Protein AF-A0A4W5JNE6-F1 (afdb_monomer_lite)

Secondary structure (DSSP, 8-state):
------GGGGSS---------TTHHHHHHHHH--SSHHHHHHH-TTSHHHHH--SSS--S----SSHHHHHHHHHHHHSS---TT-------------------------------PPP-

Structure (mmCIF, N/CA/C/O backbone):
data_AF-A0A4W5JNE6-F1
#
_entry.id   AF-A0A4W5JNE6-F1
#
loop_
_atom_site.group_PDB
_atom_site.id
_atom_site.type_symbol
_atom_site.label_atom_id
_atom_site.label_alt_id
_atom_site.label_comp_id
_atom_site.label_asym_id
_atom_site.label_entity_id
_atom_site.label_seq_id
_atom_site.pdbx_PDB_ins_code
_atom_site.Cartn_x
_atom_site.Cartn_y
_atom_site.Cartn_z
_atom_site.occupancy
_atom_site.B_iso_or_equiv
_atom_site.auth_seq_id
_atom_site.auth_comp_id
_atom_site.auth_asym_id
_atom_site.auth_atom_id
_atom_site.pdbx_PDB_model_num
ATOM 1 N N . MET A 1 1 ? 23.052 -3.174 -2.290 1.00 35.34 1 MET A N 1
ATOM 2 C CA . MET A 1 1 ? 21.935 -2.526 -1.570 1.00 35.34 1 MET A CA 1
ATOM 3 C C . MET A 1 1 ? 20.932 -3.608 -1.208 1.00 35.34 1 MET A C 1
ATOM 5 O O . MET A 1 1 ? 20.577 -4.381 -2.081 1.00 35.34 1 MET A O 1
ATOM 9 N N . GLN A 1 2 ? 20.577 -3.766 0.070 1.00 33.12 2 GLN A N 1
ATOM 10 C CA . GLN A 1 2 ? 19.659 -4.825 0.508 1.00 33.12 2 GLN A CA 1
ATOM 11 C C . GLN A 1 2 ? 18.214 -4.427 0.186 1.00 33.12 2 GLN A C 1
ATOM 13 O O . GLN A 1 2 ? 17.698 -3.472 0.764 1.00 33.12 2 GLN A O 1
ATOM 18 N N . HIS A 1 3 ? 17.553 -5.174 -0.699 1.00 44.56 3 HIS A N 1
ATOM 19 C CA . HIS A 1 3 ? 16.106 -5.090 -0.893 1.00 44.56 3 HIS A CA 1
ATOM 20 C C . HIS A 1 3 ? 15.418 -5.674 0.352 1.00 44.56 3 HIS A C 1
ATOM 22 O O . HIS A 1 3 ? 15.191 -6.877 0.455 1.00 44.56 3 HIS A O 1
ATOM 28 N N . HIS A 1 4 ? 15.157 -4.833 1.353 1.00 46.78 4 HIS A N 1
ATOM 29 C CA . HIS A 1 4 ? 14.559 -5.257 2.618 1.00 46.78 4 HIS A CA 1
ATOM 30 C C . HIS A 1 4 ? 13.052 -5.496 2.430 1.00 46.78 4 HIS A C 1
ATOM 32 O O . HIS A 1 4 ? 12.226 -4.591 2.563 1.00 46.78 4 HIS A O 1
ATOM 38 N N . LEU A 1 5 ? 12.678 -6.724 2.069 1.00 52.09 5 LEU A N 1
ATOM 39 C CA . LEU A 1 5 ? 11.321 -7.216 2.293 1.00 52.09 5 LEU A CA 1
ATOM 40 C C . LEU A 1 5 ? 11.181 -7.473 3.798 1.00 52.09 5 LEU A C 1
ATOM 42 O O . LEU A 1 5 ? 11.920 -8.278 4.359 1.00 52.09 5 LEU A O 1
ATOM 46 N N . ASN A 1 6 ? 10.274 -6.749 4.460 1.00 51.81 6 ASN A N 1
ATOM 47 C CA . ASN A 1 6 ? 10.061 -6.898 5.898 1.00 51.81 6 ASN A CA 1
ATOM 48 C C . ASN A 1 6 ? 9.679 -8.358 6.225 1.00 51.81 6 ASN A C 1
ATOM 50 O O . ASN A 1 6 ? 8.707 -8.861 5.655 1.00 51.81 6 ASN A O 1
ATOM 54 N N . PRO A 1 7 ? 10.364 -9.022 7.175 1.00 45.88 7 PRO A N 1
ATOM 55 C CA . PRO A 1 7 ? 10.170 -10.444 7.482 1.00 45.88 7 PRO A CA 1
ATOM 56 C C . PRO A 1 7 ? 8.763 -10.813 7.989 1.00 45.88 7 PRO A C 1
ATOM 58 O O . PRO A 1 7 ? 8.412 -11.988 8.020 1.00 45.88 7 PRO A O 1
ATOM 61 N N . CYS A 1 8 ? 7.924 -9.831 8.336 1.00 55.84 8 CYS A N 1
ATOM 62 C CA . CYS A 1 8 ? 6.527 -10.062 8.713 1.00 55.84 8 CYS A CA 1
ATOM 63 C C . CYS A 1 8 ? 5.642 -10.515 7.529 1.00 55.84 8 CYS A C 1
ATOM 65 O O . CYS A 1 8 ? 4.628 -11.173 7.741 1.00 55.84 8 CYS A O 1
ATOM 67 N N . LEU A 1 9 ? 6.037 -10.238 6.278 1.00 60.22 9 LEU A N 1
ATOM 68 C CA . LEU A 1 9 ? 5.234 -10.546 5.083 1.00 60.22 9 LEU A CA 1
ATOM 69 C C . LEU A 1 9 ? 5.161 -12.046 4.728 1.00 60.22 9 LEU A C 1
ATOM 71 O O . LEU A 1 9 ? 4.411 -12.414 3.826 1.00 60.22 9 LEU A O 1
ATOM 75 N N . CYS A 1 10 ? 5.919 -12.904 5.421 1.00 59.06 10 CYS A N 1
ATOM 76 C CA . CYS A 1 10 ? 6.089 -14.319 5.069 1.00 59.06 10 CYS A CA 1
ATOM 77 C C . CYS A 1 10 ? 5.832 -15.288 6.240 1.00 59.06 10 CYS A C 1
ATOM 79 O O . CYS A 1 10 ? 6.408 -16.373 6.271 1.00 59.06 10 CYS A O 1
ATOM 81 N N . SER A 1 11 ? 4.983 -14.934 7.215 1.00 71.38 11 SER A N 1
ATOM 82 C CA . SER A 1 11 ? 4.574 -15.869 8.285 1.00 71.38 11 SER A CA 1
ATOM 83 C C . SER A 1 11 ? 3.567 -16.937 7.822 1.00 71.38 11 SER A C 1
ATOM 85 O O . SER A 1 11 ? 3.289 -17.885 8.554 1.00 71.38 11 SER A O 1
ATOM 87 N N . GLY A 1 12 ? 3.045 -16.811 6.599 1.00 80.44 12 GLY A N 1
ATOM 88 C CA . GLY A 1 12 ? 2.126 -17.751 5.963 1.00 80.44 12 GLY A CA 1
ATOM 89 C C . GLY A 1 12 ? 1.965 -17.459 4.466 1.00 80.44 12 GLY A C 1
ATOM 90 O O . GLY A 1 12 ? 2.666 -16.594 3.936 1.00 80.44 12 GLY A O 1
ATOM 91 N N . PRO A 1 13 ? 1.059 -18.170 3.768 1.00 83.69 13 PRO A N 1
ATOM 92 C CA . PRO A 1 13 ? 0.761 -17.906 2.364 1.00 83.69 13 PRO A CA 1
ATOM 93 C C . PRO A 1 13 ? 0.323 -16.453 2.157 1.00 83.69 13 PRO A C 1
ATOM 95 O O . PRO A 1 13 ? -0.563 -15.963 2.858 1.00 83.69 13 PRO A O 1
ATOM 98 N N . CYS A 1 14 ? 0.919 -15.778 1.180 1.00 85.25 14 CYS A N 1
ATOM 99 C CA . CYS A 1 14 ? 0.580 -14.408 0.819 1.00 85.25 14 CYS A CA 1
ATOM 100 C C . CYS A 1 14 ? 0.293 -14.295 -0.682 1.00 85.25 14 CYS A C 1
ATOM 102 O O . CYS A 1 14 ? 0.711 -15.130 -1.485 1.00 85.25 14 CYS A O 1
ATOM 104 N N . MET A 1 15 ? -0.468 -13.266 -1.052 1.00 87.19 15 MET A N 1
ATOM 105 C CA . MET A 1 15 ? -0.803 -12.964 -2.440 1.00 87.19 15 MET A CA 1
ATOM 106 C C . MET A 1 15 ? 0.055 -11.798 -2.922 1.00 87.19 15 MET A C 1
ATOM 108 O O . MET A 1 15 ? 0.114 -10.760 -2.264 1.00 87.19 15 MET A O 1
ATOM 112 N N . LEU A 1 16 ? 0.689 -11.965 -4.080 1.00 89.62 16 LEU A N 1
ATOM 113 C CA . LEU A 1 16 ? 1.418 -10.902 -4.759 1.00 89.62 16 LEU A CA 1
ATOM 114 C C . LEU A 1 16 ? 0.611 -10.447 -5.973 1.00 89.62 16 LEU A C 1
ATOM 116 O O . LEU A 1 16 ? 0.114 -11.271 -6.737 1.00 89.62 16 LEU A O 1
ATOM 120 N N . LEU A 1 17 ? 0.471 -9.132 -6.128 1.00 90.62 17 LEU A N 1
ATOM 121 C CA . LEU A 1 17 ? -0.328 -8.506 -7.177 1.00 90.62 17 LEU A CA 1
ATOM 122 C C . LEU A 1 17 ? 0.508 -7.430 -7.872 1.00 90.62 17 LEU A C 1
ATOM 124 O O . LEU A 1 17 ? 1.190 -6.651 -7.204 1.00 90.62 17 LEU A O 1
ATOM 128 N N . VAL A 1 18 ? 0.404 -7.359 -9.198 1.00 92.19 18 VAL A N 1
ATOM 129 C CA . VAL A 1 18 ? 0.876 -6.223 -10.000 1.00 92.19 18 VAL A CA 1
ATOM 130 C C . VAL A 1 18 ? -0.356 -5.426 -10.417 1.00 92.19 18 VAL A C 1
ATOM 132 O O . VAL A 1 18 ? -1.253 -5.969 -11.057 1.00 92.19 18 VAL A O 1
ATOM 135 N N . LEU A 1 19 ? -0.429 -4.160 -10.002 1.00 91.69 19 LEU A N 1
ATOM 136 C CA . LEU A 1 19 ? -1.574 -3.281 -10.250 1.00 91.69 19 LEU A CA 1
ATOM 137 C C . LEU A 1 19 ? -1.196 -2.206 -11.270 1.00 91.69 19 LEU A C 1
ATOM 139 O O . LEU A 1 19 ? -0.135 -1.594 -11.149 1.00 91.69 19 LEU A O 1
ATOM 143 N N . THR A 1 20 ? -2.078 -1.945 -12.233 1.00 90.94 20 THR A N 1
ATOM 144 C CA . THR A 1 20 ? -1.900 -0.911 -13.259 1.00 90.94 20 THR A CA 1
ATOM 145 C C . THR A 1 20 ? -2.987 0.157 -13.143 1.00 90.94 20 THR A C 1
ATOM 147 O O . THR A 1 20 ? -4.169 -0.142 -12.970 1.00 90.94 20 THR A O 1
ATOM 150 N N . LYS A 1 21 ? -2.566 1.423 -13.178 1.00 91.00 21 LYS A N 1
ATOM 151 C CA . LYS A 1 21 ? -3.403 2.630 -13.185 1.00 91.00 21 LYS A CA 1
ATOM 152 C C . LYS A 1 21 ? -2.502 3.830 -13.498 1.00 91.00 21 LYS A C 1
ATOM 154 O O . LYS A 1 21 ? -1.303 3.791 -13.220 1.00 91.00 21 LYS A O 1
ATOM 159 N N . GLU A 1 22 ? -3.069 4.917 -14.001 1.00 92.94 22 GLU A N 1
ATOM 160 C CA . GLU A 1 22 ? -2.408 6.222 -13.925 1.00 92.94 22 GLU A CA 1
ATOM 161 C C . GLU A 1 22 ? -2.128 6.579 -12.451 1.00 92.94 22 GLU A C 1
ATOM 163 O O . GLU A 1 22 ? -2.997 6.395 -11.595 1.00 92.94 22 GLU A O 1
ATOM 168 N N . HIS A 1 23 ? -0.904 7.023 -12.14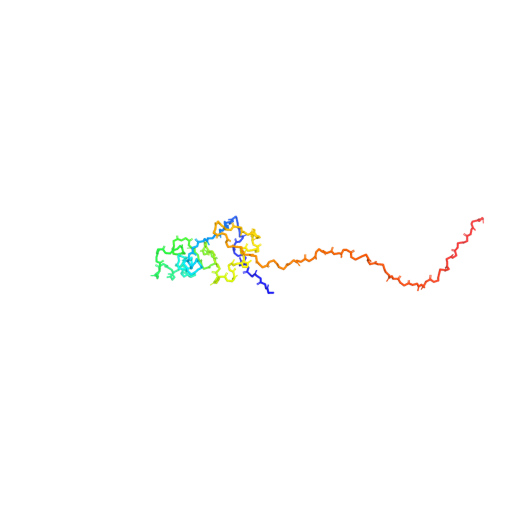3 1.00 93.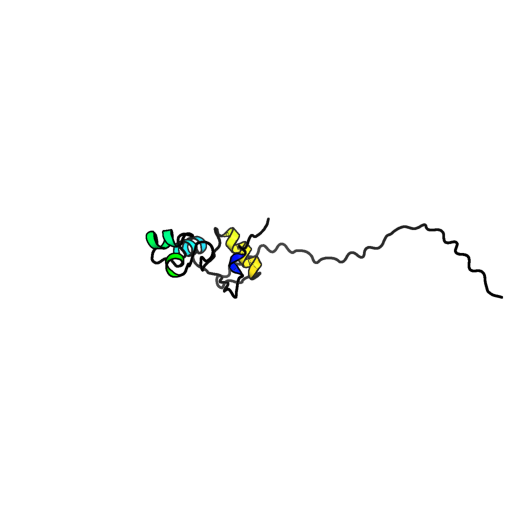00 23 HIS A N 1
ATOM 169 C CA . HIS A 1 23 ? -0.448 7.284 -10.766 1.00 93.00 23 HIS A CA 1
ATOM 170 C C . HIS A 1 23 ? -0.665 6.093 -9.807 1.00 93.00 23 HIS A C 1
ATOM 172 O O . HIS A 1 23 ? -1.055 6.259 -8.650 1.00 93.00 23 HIS A O 1
ATOM 178 N N . ALA A 1 24 ? -0.452 4.859 -10.293 1.00 94.12 24 ALA A N 1
ATOM 179 C CA . ALA A 1 24 ? -0.779 3.632 -9.558 1.00 94.12 24 ALA A CA 1
ATOM 180 C C . ALA A 1 24 ? -0.175 3.563 -8.151 1.00 94.12 24 ALA A C 1
ATOM 182 O O . ALA A 1 24 ? -0.837 3.091 -7.227 1.00 94.12 24 ALA A O 1
ATOM 183 N N . VAL A 1 25 ? 1.070 4.013 -7.970 1.00 93.25 25 VAL A N 1
ATOM 184 C CA . VAL A 1 25 ? 1.746 3.941 -6.669 1.00 93.25 25 VAL A CA 1
ATOM 185 C C . VAL A 1 25 ? 1.106 4.910 -5.680 1.00 93.25 25 VAL A C 1
ATOM 187 O O . VAL A 1 25 ? 0.796 4.519 -4.553 1.00 93.25 25 VAL A O 1
ATOM 190 N N . GLU A 1 26 ? 0.877 6.154 -6.090 1.00 94.75 26 GLU A N 1
ATOM 191 C CA . GLU A 1 26 ? 0.241 7.178 -5.263 1.00 94.75 26 GLU A CA 1
ATOM 192 C C . GLU A 1 26 ? -1.190 6.774 -4.898 1.00 94.75 26 GLU A C 1
ATOM 194 O O . GLU A 1 26 ? -1.567 6.786 -3.724 1.00 94.75 26 GLU A O 1
ATOM 199 N N . GLU A 1 27 ? -1.960 6.336 -5.892 1.00 95.75 27 GLU A N 1
ATOM 200 C CA . GLU A 1 27 ? -3.348 5.905 -5.742 1.00 95.75 27 GLU A CA 1
ATOM 201 C C . GLU A 1 27 ? -3.468 4.677 -4.833 1.00 95.75 27 GLU A C 1
ATOM 203 O O . GLU A 1 27 ? -4.315 4.641 -3.937 1.00 95.75 27 GLU A O 1
ATOM 208 N N . TRP A 1 28 ? -2.585 3.686 -4.994 1.00 95.31 28 TRP A N 1
ATOM 209 C CA . TRP A 1 28 ? -2.560 2.512 -4.123 1.00 95.31 28 TRP A CA 1
ATOM 210 C C . TRP A 1 28 ? -2.232 2.886 -2.677 1.00 95.31 28 TRP A C 1
ATOM 212 O O . TRP A 1 28 ? -2.875 2.410 -1.740 1.00 95.31 28 TRP A O 1
ATOM 222 N N . ARG A 1 29 ? -1.264 3.784 -2.467 1.00 94.12 29 ARG A N 1
ATOM 223 C CA . ARG A 1 29 ? -0.905 4.269 -1.127 1.00 94.12 29 ARG A CA 1
ATOM 224 C C . ARG A 1 29 ? -2.036 5.057 -0.476 1.00 94.12 29 ARG A C 1
ATOM 226 O O . ARG A 1 29 ? -2.287 4.866 0.713 1.00 94.12 29 ARG A O 1
ATOM 233 N N . SER A 1 30 ? -2.731 5.885 -1.251 1.00 94.38 30 SER A N 1
ATOM 234 C CA . SER A 1 30 ? -3.926 6.602 -0.806 1.00 94.38 30 SER A CA 1
ATOM 235 C C . SER A 1 30 ? -5.024 5.625 -0.367 1.00 94.38 30 SER A C 1
ATOM 237 O O . SER A 1 30 ? -5.567 5.744 0.731 1.00 94.38 30 SER A O 1
ATOM 239 N N . MET A 1 31 ? -5.273 4.580 -1.163 1.00 94.94 31 MET A N 1
ATOM 240 C CA . MET A 1 31 ? -6.273 3.549 -0.867 1.00 94.94 31 MET A CA 1
ATOM 241 C C . MET A 1 31 ? -5.928 2.705 0.371 1.00 94.94 31 MET A C 1
ATOM 243 O O . MET A 1 31 ? -6.812 2.364 1.164 1.00 94.94 31 MET A O 1
ATOM 247 N N . MET A 1 32 ? -4.647 2.376 0.566 1.00 94.44 32 MET A N 1
ATOM 248 C CA . MET A 1 32 ? -4.182 1.673 1.766 1.00 94.44 32 MET A CA 1
ATOM 249 C C . MET A 1 32 ? -4.392 2.504 3.035 1.00 94.44 32 MET A C 1
ATOM 251 O O . MET A 1 32 ? -4.768 1.942 4.062 1.00 94.44 32 MET A O 1
ATOM 255 N N . GLY A 1 33 ? -4.177 3.818 2.959 1.00 93.69 33 GLY A N 1
ATOM 256 C CA . GLY A 1 33 ? -4.235 4.723 4.102 1.00 93.69 33 GLY A CA 1
ATOM 257 C C . GLY A 1 33 ? -2.979 4.687 4.990 1.00 93.69 33 GLY A C 1
ATOM 258 O O . GLY A 1 33 ? -1.980 4.024 4.670 1.00 93.69 33 GLY A O 1
ATOM 259 N N . PRO A 1 34 ? -2.996 5.422 6.118 1.00 92.06 34 PRO A N 1
ATOM 260 C CA . PRO A 1 34 ? -1.869 5.511 7.048 1.00 92.06 34 PRO A CA 1
ATOM 261 C C . PRO A 1 34 ? -1.384 4.145 7.545 1.00 92.06 34 PRO A C 1
ATOM 263 O O . PRO A 1 34 ? -2.171 3.219 7.697 1.00 92.06 34 PRO A O 1
ATOM 266 N N . THR A 1 35 ? -0.080 4.016 7.808 1.00 89.75 35 THR A N 1
ATOM 267 C CA . THR A 1 35 ? 0.532 2.761 8.300 1.00 89.75 35 THR A CA 1
ATOM 268 C C . THR A 1 35 ? 0.111 2.408 9.723 1.00 89.75 35 THR A C 1
ATOM 270 O O . THR A 1 35 ? 0.170 1.244 10.099 1.00 89.75 35 THR A O 1
ATOM 273 N N . ASP A 1 36 ? -0.295 3.392 10.519 1.00 90.12 36 ASP A N 1
ATOM 274 C CA . ASP A 1 36 ? -0.893 3.145 11.826 1.00 90.12 36 ASP A CA 1
ATOM 275 C C . ASP A 1 36 ? -2.405 2.914 11.650 1.00 90.12 36 ASP A C 1
ATOM 277 O O . ASP A 1 36 ? -3.098 3.839 11.209 1.00 90.12 36 ASP A O 1
ATOM 281 N N . PRO A 1 37 ? -2.936 1.722 11.988 1.00 88.31 37 PRO A N 1
ATOM 282 C CA . PRO A 1 37 ? -4.363 1.428 11.870 1.00 88.31 37 PRO A CA 1
ATOM 283 C C . PRO A 1 37 ? -5.247 2.337 12.730 1.00 88.31 37 PRO A C 1
ATOM 285 O O . PRO A 1 37 ? -6.345 2.687 12.305 1.00 88.31 37 PRO A O 1
ATOM 288 N N . GLY A 1 38 ? -4.779 2.760 13.908 1.00 90.75 38 GLY A N 1
ATOM 289 C CA . GLY A 1 38 ? -5.513 3.686 14.771 1.00 90.75 38 GLY A CA 1
ATOM 290 C C . GLY A 1 38 ? -5.634 5.064 14.124 1.00 90.75 38 GLY A C 1
ATOM 291 O O . GLY A 1 38 ? -6.719 5.646 14.078 1.00 90.75 38 GLY A O 1
ATOM 292 N N . LEU A 1 39 ? -4.545 5.551 13.521 1.00 92.62 39 LEU A N 1
ATOM 293 C CA . LEU A 1 39 ? -4.581 6.781 12.731 1.00 92.62 39 LEU A CA 1
ATOM 294 C C . LEU A 1 39 ? -5.454 6.621 11.480 1.00 92.62 39 LEU A C 1
ATOM 296 O O . LEU A 1 39 ? -6.198 7.540 11.132 1.00 92.62 39 LEU A O 1
ATOM 300 N N . ALA A 1 40 ? -5.392 5.467 10.812 1.00 92.75 40 ALA A N 1
ATOM 301 C CA . ALA A 1 40 ? -6.204 5.164 9.639 1.00 92.75 40 ALA A CA 1
ATOM 302 C C . ALA A 1 40 ? -7.704 5.168 9.963 1.00 92.75 40 ALA A C 1
ATOM 304 O O . ALA A 1 40 ? -8.470 5.756 9.208 1.00 92.75 40 ALA A O 1
ATOM 305 N N . GLN A 1 41 ? -8.126 4.607 11.099 1.00 91.12 41 GLN A N 1
ATOM 306 C CA . GLN A 1 41 ? -9.529 4.633 11.531 1.00 91.12 41 GLN A CA 1
ATOM 307 C C . GLN A 1 41 ? -10.054 6.058 11.732 1.00 91.12 41 GLN A C 1
ATOM 309 O O . GLN A 1 41 ? -11.192 6.352 11.371 1.00 91.12 41 GLN A O 1
ATOM 314 N N . VAL A 1 42 ? -9.222 6.954 12.270 1.00 94.88 42 VAL A N 1
ATOM 315 C CA . VAL A 1 42 ? -9.609 8.348 12.532 1.00 94.88 42 VAL A CA 1
ATOM 316 C C . VAL A 1 42 ? -9.575 9.205 11.263 1.00 94.88 42 VAL A C 1
ATOM 318 O O . VAL A 1 42 ? -10.476 10.007 11.037 1.00 94.88 42 VAL A O 1
ATOM 321 N N . THR A 1 43 ? -8.538 9.062 10.436 1.00 94.50 43 THR A N 1
ATOM 322 C CA . THR A 1 43 ? -8.274 9.981 9.309 1.00 94.50 43 THR A CA 1
ATOM 323 C C . THR A 1 43 ? -8.796 9.478 7.967 1.00 94.50 43 THR A C 1
ATOM 325 O O . THR A 1 43 ? -9.104 10.280 7.089 1.00 94.50 43 THR A O 1
ATOM 328 N N . ALA A 1 44 ? -8.914 8.162 7.797 1.00 93.94 44 ALA A N 1
ATOM 329 C CA . ALA A 1 44 ? -9.332 7.517 6.560 1.00 93.94 44 ALA A CA 1
ATOM 330 C C . ALA A 1 44 ? -10.123 6.226 6.864 1.00 93.94 44 ALA A C 1
ATOM 332 O O . ALA A 1 44 ? -9.664 5.131 6.524 1.00 93.94 44 ALA A O 1
ATOM 333 N N . PRO A 1 45 ? -11.317 6.313 7.485 1.00 92.44 45 PRO A N 1
ATOM 334 C CA . PRO A 1 45 ? -12.064 5.148 7.974 1.00 92.44 45 PRO A CA 1
ATOM 335 C C . PRO A 1 45 ? -12.413 4.128 6.879 1.00 92.44 45 PRO A C 1
ATOM 337 O O . PRO A 1 45 ? -12.528 2.935 7.158 1.00 92.44 45 PRO A O 1
ATOM 340 N N . GLY A 1 46 ? -12.540 4.578 5.625 1.00 93.81 46 GLY A N 1
ATOM 341 C CA . GLY A 1 46 ? -12.773 3.723 4.457 1.00 93.81 46 GLY A CA 1
ATOM 342 C C . GLY A 1 46 ? -11.517 3.077 3.856 1.00 93.81 46 GLY A C 1
ATOM 343 O O . GLY A 1 46 ? -11.650 2.258 2.947 1.00 93.81 46 GLY A O 1
ATOM 344 N N . SER A 1 47 ? -10.319 3.434 4.333 1.00 95.44 47 SER A N 1
ATOM 345 C CA . SER A 1 47 ? -9.055 2.876 3.842 1.00 95.44 47 SER A CA 1
ATOM 346 C C . SER A 1 47 ? -8.925 1.392 4.166 1.00 95.44 47 SER A C 1
ATOM 348 O O . SER A 1 47 ? -9.535 0.871 5.105 1.00 95.44 47 SER A O 1
ATOM 350 N N . LEU A 1 48 ? -8.098 0.693 3.394 1.00 93.50 48 LEU A N 1
ATOM 351 C CA . LEU A 1 48 ? -7.927 -0.740 3.589 1.00 93.50 48 LEU A CA 1
ATOM 352 C C . LEU A 1 48 ? -7.274 -1.065 4.941 1.00 93.50 48 LEU A C 1
ATOM 354 O O . LEU A 1 48 ? -7.699 -2.012 5.598 1.00 93.50 48 LEU A O 1
ATOM 358 N N . ARG A 1 49 ? -6.303 -0.267 5.406 1.00 93.94 49 ARG A N 1
ATOM 359 C CA . ARG A 1 49 ? -5.677 -0.486 6.721 1.00 93.94 49 ARG A CA 1
ATOM 360 C C . ARG A 1 49 ? -6.636 -0.223 7.872 1.00 93.94 49 ARG A C 1
ATOM 362 O O . ARG A 1 49 ? -6.646 -0.997 8.816 1.00 93.94 49 ARG A O 1
ATOM 369 N N . SER A 1 50 ? -7.510 0.778 7.763 1.00 92.50 50 SER A N 1
ATOM 370 C CA . SER A 1 50 ? -8.581 0.983 8.750 1.00 92.50 50 SER A CA 1
ATOM 371 C C . SER A 1 50 ? -9.474 -0.258 8.898 1.00 92.50 50 SER A C 1
ATOM 373 O O . SER A 1 50 ? -9.879 -0.617 10.000 1.00 92.50 50 SER A O 1
ATOM 375 N N . ARG A 1 51 ? -9.765 -0.936 7.780 1.00 92.25 51 ARG A N 1
ATOM 376 C CA . ARG A 1 51 ? -10.715 -2.056 7.735 1.00 92.25 51 ARG A CA 1
ATOM 377 C C . ARG A 1 51 ? -10.104 -3.420 8.048 1.00 92.25 51 ARG A C 1
ATOM 379 O O . ARG A 1 51 ? -10.824 -4.283 8.542 1.00 92.25 51 ARG A O 1
ATOM 386 N N . PHE A 1 52 ? -8.836 -3.636 7.701 1.00 90.50 52 PHE A N 1
ATOM 387 C CA . PHE A 1 52 ? -8.235 -4.975 7.676 1.00 90.50 52 PHE A CA 1
ATOM 388 C C . PHE A 1 52 ? -6.931 -5.109 8.470 1.00 90.50 52 PHE A C 1
ATOM 390 O O . PHE A 1 52 ? -6.511 -6.239 8.712 1.00 90.50 52 PHE A O 1
ATOM 397 N N . ALA A 1 53 ? -6.274 -4.014 8.867 1.00 88.88 53 ALA A N 1
ATOM 398 C CA . ALA A 1 53 ? -5.054 -4.117 9.662 1.00 88.88 53 ALA A CA 1
ATOM 399 C C . ALA A 1 53 ? -5.380 -4.440 11.127 1.00 88.88 53 ALA A C 1
ATOM 401 O O . ALA A 1 53 ? -6.304 -3.872 11.708 1.00 88.88 53 ALA A O 1
ATOM 402 N N . LEU A 1 54 ? -4.595 -5.339 11.723 1.00 85.25 54 LEU A N 1
ATOM 403 C CA . LEU A 1 54 ? -4.716 -5.695 13.140 1.00 85.25 54 LEU A CA 1
ATOM 404 C C . LEU A 1 54 ? -3.848 -4.785 14.014 1.00 85.25 54 LEU A C 1
ATOM 406 O O . LEU A 1 54 ? -4.290 -4.312 15.056 1.00 85.25 54 LEU A O 1
ATOM 410 N N . ASP A 1 55 ? -2.618 -4.530 13.569 1.00 84.88 55 ASP A N 1
ATOM 411 C CA . ASP A 1 55 ? -1.657 -3.644 14.219 1.00 84.88 55 ASP A CA 1
ATOM 412 C C . ASP A 1 55 ? -0.620 -3.122 13.197 1.00 84.88 55 ASP A C 1
ATOM 414 O O . ASP A 1 55 ? -0.702 -3.403 11.999 1.00 84.88 55 ASP A O 1
ATOM 418 N N . ILE A 1 56 ? 0.354 -2.335 13.666 1.00 82.56 56 ILE A N 1
ATOM 419 C CA . ILE A 1 56 ? 1.388 -1.701 12.827 1.00 82.56 56 ILE A CA 1
ATOM 420 C C . ILE A 1 56 ? 2.309 -2.732 12.143 1.00 82.56 56 ILE A C 1
ATOM 422 O O . ILE A 1 56 ? 2.839 -2.475 11.059 1.00 82.56 56 ILE A O 1
ATOM 426 N N . LEU A 1 57 ? 2.519 -3.900 12.745 1.00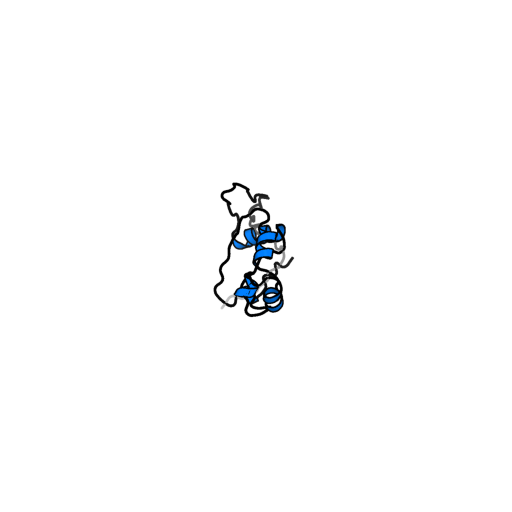 80.00 57 LEU A N 1
ATOM 427 C CA . LEU A 1 57 ? 3.320 -4.978 12.163 1.00 80.00 57 LEU A CA 1
ATOM 428 C C . LEU A 1 57 ? 2.460 -5.855 11.239 1.00 80.00 57 LEU A C 1
ATOM 430 O O . LEU A 1 57 ? 2.900 -6.216 10.151 1.00 80.00 57 LEU A O 1
ATOM 434 N N . HIS A 1 58 ? 1.203 -6.098 11.607 1.00 81.81 58 HIS A N 1
ATOM 435 C CA . HIS A 1 58 ? 0.218 -6.896 10.877 1.00 81.81 58 HIS A CA 1
ATOM 436 C C . HIS A 1 58 ? -0.748 -6.005 10.090 1.00 81.81 58 HIS A C 1
ATOM 438 O O . HIS A 1 58 ? -1.965 -5.993 10.298 1.00 81.81 58 HIS A O 1
ATOM 444 N N . ASN A 1 59 ? -0.179 -5.256 9.149 1.00 79.19 59 ASN A N 1
ATOM 445 C CA . ASN A 1 59 ? -0.863 -4.189 8.419 1.00 79.19 59 ASN A CA 1
ATOM 446 C C . ASN A 1 59 ? -1.754 -4.659 7.249 1.00 79.19 59 ASN A C 1
ATOM 448 O O . ASN A 1 59 ? -2.255 -3.829 6.489 1.00 79.19 59 ASN A O 1
ATOM 452 N N . ALA A 1 60 ? -1.909 -5.979 7.081 1.00 82.88 60 ALA A N 1
ATOM 453 C CA . ALA A 1 60 ? -2.602 -6.696 5.997 1.00 82.88 60 ALA A CA 1
ATOM 454 C C . ALA A 1 60 ? -2.082 -6.454 4.563 1.00 82.88 60 ALA A C 1
ATOM 456 O O . ALA A 1 60 ? -2.211 -7.330 3.713 1.00 82.88 60 ALA A O 1
ATOM 457 N N . LEU A 1 61 ? -1.495 -5.289 4.280 1.00 88.06 61 LEU A N 1
ATOM 458 C CA . LEU A 1 61 ? -1.131 -4.835 2.943 1.00 88.06 61 LEU A CA 1
ATOM 459 C C . LEU A 1 61 ? 0.252 -4.191 2.922 1.00 88.06 61 LEU A C 1
ATOM 461 O O . LEU A 1 61 ? 0.631 -3.425 3.817 1.00 88.06 61 LEU A O 1
ATOM 465 N N . HIS A 1 62 ? 0.961 -4.442 1.826 1.00 88.81 62 HIS A N 1
ATOM 466 C CA . HIS A 1 62 ? 2.231 -3.812 1.493 1.00 88.81 62 HIS A CA 1
ATOM 467 C C . HIS A 1 62 ? 2.186 -3.249 0.076 1.00 88.81 62 HIS A C 1
ATOM 469 O O . HIS A 1 62 ? 1.457 -3.733 -0.787 1.00 88.81 62 HIS A O 1
ATOM 475 N N . GLY A 1 63 ? 2.984 -2.219 -0.171 1.00 90.06 63 GLY A N 1
ATOM 476 C CA . GLY A 1 63 ? 3.109 -1.609 -1.485 1.00 90.06 63 GLY A CA 1
ATOM 477 C C . GLY A 1 63 ? 4.414 -0.842 -1.602 1.00 90.06 63 GLY A C 1
ATOM 478 O O . GLY A 1 63 ? 5.040 -0.486 -0.598 1.00 90.06 63 GLY A O 1
ATOM 479 N N . SER A 1 64 ? 4.840 -0.594 -2.835 1.00 91.94 64 SER A N 1
ATOM 480 C CA . SER A 1 64 ? 6.029 0.212 -3.097 1.00 91.94 64 SER A CA 1
ATOM 481 C C . SER A 1 64 ? 5.834 1.667 -2.666 1.00 91.94 64 SER A C 1
ATOM 483 O O . SER A 1 64 ? 4.719 2.184 -2.588 1.00 91.94 64 SER A O 1
ATOM 485 N N . SER A 1 65 ? 6.941 2.319 -2.313 1.00 88.69 65 SER A N 1
ATOM 486 C CA . SER A 1 65 ? 6.961 3.715 -1.868 1.00 88.69 65 SER A CA 1
ATOM 487 C C . SER A 1 65 ? 6.992 4.710 -3.027 1.00 88.69 65 SER A C 1
ATOM 489 O O . SER A 1 65 ? 6.540 5.834 -2.853 1.00 88.69 65 SER A O 1
ATOM 491 N N . ASN A 1 66 ? 7.544 4.302 -4.170 1.00 92.19 66 ASN A N 1
ATOM 492 C CA . ASN A 1 66 ? 7.703 5.086 -5.392 1.00 92.19 66 ASN A CA 1
ATOM 493 C C . ASN A 1 66 ? 7.705 4.140 -6.614 1.00 92.19 66 ASN A C 1
ATOM 495 O O . ASN A 1 66 ? 7.698 2.914 -6.453 1.00 92.19 66 ASN A O 1
ATOM 499 N N . GLN A 1 67 ? 7.683 4.718 -7.816 1.00 91.19 67 GLN A N 1
ATOM 500 C CA . GLN A 1 67 ? 7.623 3.984 -9.084 1.00 91.19 67 GLN A CA 1
ATOM 501 C C . GLN A 1 67 ? 8.890 3.165 -9.366 1.00 91.19 67 GLN A C 1
ATOM 503 O O . GLN A 1 67 ? 8.777 2.013 -9.772 1.00 91.19 67 GLN A O 1
ATOM 508 N N . GLU A 1 68 ? 10.072 3.709 -9.072 1.00 91.31 68 GLU A N 1
ATOM 509 C CA . GLU A 1 68 ? 11.362 3.024 -9.246 1.00 91.31 68 GLU A CA 1
ATOM 510 C C . GLU A 1 68 ? 11.418 1.721 -8.430 1.00 91.31 68 GLU A C 1
ATOM 512 O O . GLU A 1 68 ? 11.561 0.634 -8.986 1.00 91.31 68 GLU A O 1
ATOM 517 N N . HIS A 1 69 ? 11.134 1.784 -7.124 1.00 90.69 69 HIS A N 1
ATOM 518 C CA . HIS A 1 69 ? 11.041 0.593 -6.276 1.00 90.69 69 HIS A CA 1
ATOM 519 C C . HIS A 1 69 ? 9.913 -0.358 -6.698 1.00 90.69 69 HIS A C 1
ATOM 521 O O . HIS A 1 69 ? 9.949 -1.538 -6.349 1.00 90.69 69 HIS A O 1
ATOM 527 N N . ALA A 1 70 ? 8.856 0.132 -7.354 1.00 91.31 70 ALA A N 1
ATOM 528 C CA . ALA A 1 70 ? 7.818 -0.738 -7.899 1.00 91.31 70 ALA A CA 1
ATOM 529 C C . ALA A 1 70 ? 8.364 -1.553 -9.071 1.00 91.31 70 ALA A C 1
ATOM 531 O O . ALA A 1 70 ? 8.243 -2.774 -9.038 1.00 91.31 70 ALA A O 1
ATOM 532 N N . GLN A 1 71 ? 9.020 -0.907 -10.034 1.00 90.31 71 GLN A N 1
ATOM 533 C CA . GLN A 1 71 ? 9.622 -1.564 -11.194 1.00 90.31 71 GLN A CA 1
A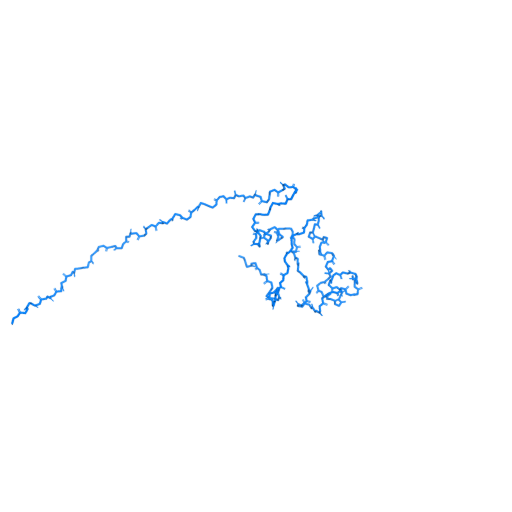TOM 534 C C . GLN A 1 71 ? 10.685 -2.586 -10.777 1.00 90.31 71 GLN A C 1
ATOM 536 O O . GLN A 1 71 ? 10.600 -3.744 -11.180 1.00 90.31 71 GLN A O 1
ATOM 541 N N . GLU A 1 72 ? 11.609 -2.206 -9.888 1.00 90.06 72 GLU A N 1
ATOM 542 C CA . GLU A 1 72 ? 12.637 -3.117 -9.366 1.00 90.06 72 GLU A CA 1
ATOM 543 C C . GLU A 1 72 ? 12.032 -4.362 -8.707 1.00 90.06 72 GLU A C 1
ATOM 545 O O . GLU A 1 72 ? 12.464 -5.485 -8.959 1.00 90.06 72 GLU A O 1
ATOM 550 N N . LYS A 1 73 ? 11.008 -4.183 -7.861 1.00 89.50 73 LYS A N 1
ATOM 551 C CA . LYS A 1 73 ? 10.366 -5.303 -7.157 1.00 89.50 73 LYS A CA 1
ATOM 552 C C . LYS A 1 73 ? 9.537 -6.175 -8.084 1.00 89.50 73 LYS A C 1
ATOM 554 O O . LYS A 1 73 ? 9.520 -7.385 -7.890 1.00 89.50 73 LYS A O 1
ATOM 559 N N . ILE A 1 74 ? 8.840 -5.583 -9.052 1.00 90.88 74 ILE A N 1
ATOM 560 C CA . ILE A 1 74 ? 8.078 -6.333 -10.054 1.00 90.88 74 ILE A CA 1
ATOM 561 C C . ILE A 1 74 ? 9.036 -7.216 -10.849 1.00 90.88 74 ILE A C 1
ATOM 563 O O . ILE A 1 74 ? 8.802 -8.418 -10.931 1.00 90.88 74 ILE A O 1
ATOM 567 N N . HIS A 1 75 ? 10.147 -6.652 -11.327 1.00 89.44 75 HIS A N 1
ATOM 568 C CA . HIS A 1 75 ? 11.169 -7.412 -12.037 1.00 89.44 75 HIS A CA 1
ATOM 569 C C . HIS A 1 75 ? 11.791 -8.504 -11.150 1.00 89.44 75 HIS A C 1
ATOM 571 O O . HIS A 1 75 ? 11.901 -9.653 -11.565 1.00 89.44 75 HIS A O 1
ATOM 577 N N . PHE A 1 76 ? 12.105 -8.196 -9.888 1.00 86.88 76 PHE A N 1
ATOM 578 C CA . PHE A 1 76 ? 12.646 -9.177 -8.941 1.00 86.88 76 PHE A CA 1
ATOM 579 C C . PHE A 1 76 ? 11.687 -10.348 -8.652 1.00 86.88 76 PHE A C 1
ATOM 581 O O . PHE A 1 76 ? 12.135 -11.478 -8.469 1.00 86.88 76 PHE A O 1
ATOM 588 N N . LEU A 1 77 ? 10.377 -10.092 -8.573 1.00 88.00 77 LEU A N 1
ATOM 589 C CA . LEU A 1 77 ? 9.373 -11.092 -8.187 1.00 88.00 77 LEU A CA 1
ATOM 590 C C . LEU A 1 77 ? 8.795 -11.874 -9.373 1.00 88.00 77 LEU A C 1
ATOM 592 O O . LEU A 1 77 ? 8.453 -13.044 -9.213 1.00 88.00 77 LEU A O 1
ATOM 596 N N . PHE A 1 78 ? 8.651 -11.230 -10.532 1.00 88.06 78 PHE A N 1
ATOM 597 C CA . PHE A 1 78 ? 7.931 -11.766 -11.692 1.00 88.06 78 PHE A CA 1
ATOM 598 C C . PHE A 1 78 ? 8.774 -11.826 -12.975 1.00 88.06 78 PHE A C 1
ATOM 600 O O . PHE A 1 78 ? 8.307 -12.388 -13.963 1.00 88.06 78 PHE A O 1
ATOM 607 N N . GLY A 1 79 ? 10.001 -11.295 -12.971 1.00 88.00 79 GLY A N 1
ATOM 608 C CA . GLY A 1 79 ? 10.841 -11.189 -14.163 1.00 88.00 79 GLY A CA 1
ATOM 609 C C . GLY A 1 79 ? 10.300 -10.172 -15.167 1.00 88.00 79 GLY A C 1
ATOM 610 O O . GLY A 1 79 ? 9.723 -9.148 -14.791 1.00 88.00 79 GLY A O 1
ATOM 611 N N . ASP A 1 80 ? 10.485 -10.460 -16.453 1.00 79.00 80 ASP A N 1
ATOM 612 C CA . ASP A 1 80 ? 9.973 -9.626 -17.538 1.00 79.00 80 ASP A CA 1
ATOM 613 C C . ASP A 1 80 ? 8.458 -9.798 -17.664 1.00 79.00 80 ASP A C 1
ATOM 615 O O . ASP A 1 80 ? 7.949 -10.795 -18.184 1.00 79.00 80 ASP A O 1
ATOM 619 N N . VAL A 1 81 ? 7.719 -8.808 -17.167 1.00 71.31 81 VAL A N 1
ATOM 620 C CA . VAL A 1 81 ? 6.263 -8.768 -17.282 1.00 71.31 81 VAL A CA 1
ATOM 621 C C . VAL A 1 81 ? 5.861 -8.011 -18.543 1.00 71.31 81 VAL A C 1
ATOM 623 O O . VAL A 1 81 ? 6.194 -6.843 -18.724 1.00 71.31 81 VAL A O 1
ATOM 626 N N . ILE A 1 82 ? 5.105 -8.667 -19.422 1.00 62.47 82 ILE A N 1
ATOM 627 C CA . ILE A 1 82 ? 4.482 -8.005 -20.571 1.00 62.47 82 ILE A CA 1
ATOM 628 C C . ILE A 1 82 ? 3.130 -7.476 -20.100 1.00 62.47 82 ILE A C 1
ATOM 630 O O . ILE A 1 82 ? 2.197 -8.250 -19.879 1.00 62.47 82 ILE A O 1
ATOM 634 N N . THR A 1 83 ? 3.019 -6.163 -19.913 1.00 61.28 83 THR A N 1
ATOM 635 C CA . THR A 1 83 ? 1.716 -5.537 -19.670 1.00 61.28 83 THR A CA 1
ATOM 636 C C . THR A 1 83 ? 0.992 -5.352 -21.005 1.00 61.28 83 THR A C 1
ATOM 638 O O . THR A 1 83 ? 1.609 -5.112 -22.043 1.00 61.28 83 THR A O 1
ATOM 641 N N . SER A 1 84 ? -0.333 -5.495 -21.007 1.00 59.88 84 SER A N 1
ATOM 642 C CA . SER A 1 84 ? -1.171 -5.382 -22.213 1.00 59.88 84 SER A CA 1
ATOM 643 C C . SER A 1 84 ? -1.120 -4.005 -22.894 1.00 59.88 84 SER A C 1
ATOM 645 O O . SER A 1 84 ? -1.565 -3.892 -24.033 1.00 59.88 84 SER A O 1
ATOM 647 N N . ASP A 1 85 ? -0.538 -2.997 -22.238 1.00 59.03 85 ASP A N 1
ATOM 648 C CA . ASP A 1 85 ? -0.313 -1.658 -22.794 1.00 59.03 85 ASP A CA 1
ATOM 649 C C . ASP A 1 85 ? 0.996 -1.543 -23.602 1.00 59.03 85 ASP A C 1
ATOM 651 O O . ASP A 1 85 ? 1.307 -0.477 -24.127 1.00 59.03 85 ASP A O 1
ATOM 655 N N . GLY A 1 86 ? 1.753 -2.635 -23.764 1.00 50.06 86 GLY A N 1
ATOM 656 C CA . GLY A 1 86 ? 2.901 -2.687 -24.676 1.00 50.06 86 GLY A CA 1
ATOM 657 C C . GLY A 1 86 ? 4.120 -1.874 -24.234 1.00 50.06 86 GLY A C 1
ATOM 658 O O . GLY A 1 86 ? 5.069 -1.757 -25.010 1.00 50.06 86 GLY A O 1
ATOM 659 N N . ASP A 1 87 ? 4.128 -1.344 -23.008 1.00 51.22 87 ASP A N 1
ATOM 660 C CA . ASP A 1 87 ? 5.315 -0.719 -22.434 1.00 51.22 87 ASP A CA 1
ATOM 661 C C . ASP A 1 87 ? 6.287 -1.820 -22.004 1.00 51.22 87 ASP A C 1
ATOM 663 O O . ASP A 1 87 ? 6.095 -2.522 -21.006 1.00 51.22 87 ASP A O 1
ATOM 667 N N . LEU A 1 88 ? 7.304 -2.030 -22.836 1.00 50.19 88 LEU A N 1
ATOM 668 C CA . LEU A 1 88 ? 8.437 -2.878 -22.516 1.00 50.19 88 LEU A CA 1
ATOM 669 C C . LEU A 1 88 ? 9.187 -2.226 -21.353 1.00 50.19 88 LEU A C 1
ATOM 671 O O . LEU A 1 88 ? 9.861 -1.215 -21.539 1.00 50.19 88 LEU A O 1
ATOM 675 N N . THR A 1 89 ? 9.203 -2.862 -20.183 1.00 48.31 89 THR A N 1
ATOM 676 C CA . THR A 1 89 ? 10.282 -2.633 -19.212 1.00 48.31 89 THR A CA 1
ATOM 677 C C . THR A 1 89 ? 11.564 -3.297 -19.734 1.00 48.31 89 THR A C 1
ATOM 679 O O . THR A 1 89 ? 12.124 -4.171 -19.084 1.00 48.31 89 THR A O 1
ATOM 682 N N . SER A 1 90 ? 12.004 -2.956 -20.951 1.00 43.59 90 SER A N 1
ATOM 683 C CA . SER A 1 90 ? 13.256 -3.437 -21.526 1.00 43.59 90 SER A CA 1
ATOM 684 C C . SER A 1 90 ? 14.272 -2.307 -21.516 1.00 43.59 90 SER A C 1
ATOM 686 O O . SER A 1 90 ? 14.305 -1.484 -22.425 1.00 43.59 90 SER A O 1
ATOM 688 N N . ASN A 1 91 ? 15.159 -2.324 -20.532 1.00 41.91 91 ASN A N 1
ATOM 689 C CA . ASN A 1 91 ? 16.548 -1.976 -20.796 1.00 41.91 91 ASN A CA 1
ATOM 690 C C . ASN A 1 91 ? 17.338 -3.270 -20.630 1.00 41.91 91 ASN A C 1
ATOM 692 O O . ASN A 1 91 ? 17.929 -3.531 -19.588 1.00 41.91 91 ASN A O 1
ATOM 696 N N . GLY A 1 92 ? 17.253 -4.122 -21.654 1.00 38.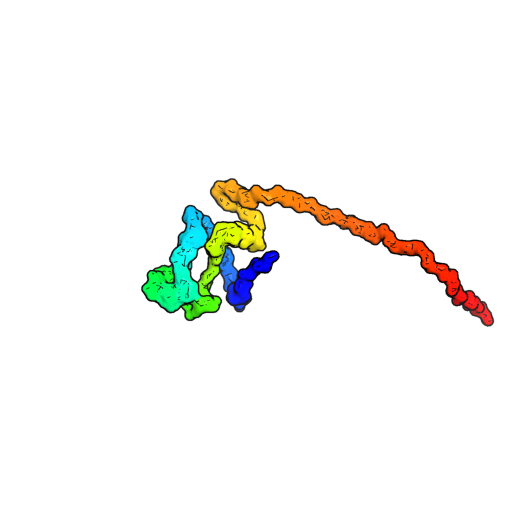91 92 GLY A N 1
ATOM 697 C CA . GLY A 1 92 ? 18.122 -5.280 -21.769 1.00 38.91 92 GLY A CA 1
ATOM 698 C C . GLY A 1 92 ? 19.540 -4.806 -22.054 1.00 38.91 92 GLY A C 1
ATOM 699 O O . GLY A 1 92 ? 19.877 -4.542 -23.205 1.00 38.91 92 GLY A O 1
ATOM 700 N N . GLU A 1 93 ? 20.367 -4.717 -21.017 1.00 38.16 93 GLU A N 1
ATOM 701 C CA . GLU A 1 93 ? 21.793 -4.959 -21.189 1.00 38.16 93 GLU A CA 1
ATOM 702 C C . GLU A 1 93 ? 21.979 -6.479 -21.139 1.00 38.16 93 GLU A C 1
ATOM 704 O O . GLU A 1 93 ? 21.661 -7.136 -20.148 1.00 38.16 93 GLU A O 1
ATOM 709 N N . LEU A 1 94 ? 22.401 -7.040 -22.270 1.00 44.81 94 LEU A N 1
ATOM 710 C CA . LEU A 1 94 ? 22.760 -8.443 -22.432 1.00 44.81 94 LEU A CA 1
ATOM 711 C C . LEU A 1 94 ? 23.888 -8.781 -21.452 1.00 44.81 94 LEU A C 1
ATOM 713 O O . LEU A 1 94 ? 25.017 -8.348 -21.673 1.00 44.81 94 LEU A O 1
ATOM 717 N N . ASP A 1 95 ? 23.618 -9.572 -20.416 1.00 38.62 95 ASP A N 1
ATOM 718 C CA . ASP A 1 95 ? 24.697 -10.197 -19.652 1.00 38.62 95 ASP A CA 1
ATOM 719 C C . ASP A 1 95 ? 25.257 -11.360 -20.494 1.00 38.62 95 ASP A C 1
ATOM 721 O O . ASP A 1 95 ? 24.516 -12.306 -20.804 1.00 38.62 95 ASP A O 1
ATOM 725 N N . PRO A 1 96 ? 26.516 -11.302 -20.970 1.00 44.56 96 PRO A N 1
ATOM 726 C CA . PRO A 1 96 ? 27.094 -12.409 -21.704 1.00 44.56 96 PRO A CA 1
ATOM 727 C C . PRO A 1 96 ? 27.280 -13.594 -20.752 1.00 44.56 96 PRO A C 1
ATOM 729 O O . PRO A 1 96 ? 27.913 -13.494 -19.706 1.00 44.56 96 PRO A O 1
ATOM 732 N N . THR A 1 97 ? 26.722 -14.732 -21.167 1.00 40.12 97 THR A N 1
ATOM 733 C CA . THR A 1 97 ? 26.945 -16.095 -20.658 1.00 40.12 97 THR A CA 1
ATOM 734 C C . THR A 1 97 ? 28.247 -16.286 -19.866 1.00 40.12 97 THR A C 1
ATOM 736 O O . THR A 1 97 ? 29.308 -15.905 -20.368 1.00 40.12 97 THR A O 1
ATOM 739 N N . PRO A 1 98 ? 28.229 -16.988 -18.713 1.00 39.09 98 PRO A N 1
ATOM 740 C CA . PRO A 1 98 ? 29.455 -17.319 -18.004 1.00 39.09 98 PRO A CA 1
ATOM 741 C C . PRO A 1 98 ? 30.264 -18.319 -18.838 1.00 39.09 98 PRO A C 1
ATOM 743 O O . PRO A 1 98 ? 29.954 -19.510 -18.904 1.00 39.09 98 PRO A O 1
ATOM 746 N N . THR A 1 99 ? 31.314 -17.827 -19.491 1.00 37.97 99 THR A N 1
ATOM 747 C CA . THR A 1 99 ? 32.357 -18.667 -20.073 1.00 37.97 99 THR A CA 1
ATOM 748 C C . THR A 1 99 ? 33.058 -19.388 -18.928 1.00 37.97 99 THR A C 1
ATOM 750 O O . THR A 1 99 ? 33.676 -18.766 -18.066 1.00 37.97 99 THR A O 1
ATOM 753 N N . VAL A 1 100 ? 32.936 -20.713 -18.904 1.00 42.44 100 VAL A N 1
ATOM 754 C CA . VAL A 1 100 ? 33.692 -21.582 -18.002 1.00 42.44 100 VAL A CA 1
ATOM 755 C C . VAL A 1 100 ? 35.158 -21.517 -18.426 1.00 42.44 100 VAL A C 1
ATOM 757 O O . VAL A 1 100 ? 35.582 -22.226 -19.337 1.00 42.44 100 VAL A O 1
ATOM 760 N N . GLU A 1 101 ? 35.941 -20.647 -17.791 1.00 39.75 101 GLU A N 1
ATOM 761 C CA . GLU A 1 101 ? 37.393 -20.699 -17.917 1.00 39.75 101 GLU A CA 1
ATOM 762 C C . GLU A 1 101 ? 37.923 -21.895 -17.125 1.00 39.75 101 GLU A C 1
ATOM 764 O O . GLU A 1 101 ? 37.765 -22.023 -15.910 1.00 39.75 101 GLU A O 1
ATOM 769 N N . THR A 1 102 ? 38.531 -22.812 -17.871 1.00 38.22 102 THR A N 1
ATOM 770 C CA . THR A 1 102 ? 39.212 -23.991 -17.353 1.00 38.22 102 THR A CA 1
ATOM 771 C C . THR A 1 102 ? 40.508 -23.520 -16.702 1.00 38.22 102 THR A C 1
ATOM 773 O O . THR A 1 102 ? 41.443 -23.111 -17.385 1.00 38.22 102 THR A O 1
ATOM 776 N N . GLY A 1 103 ? 40.554 -23.536 -15.371 1.00 35.12 103 GLY A N 1
ATOM 777 C CA . GLY A 1 103 ? 41.757 -23.219 -14.611 1.00 35.12 103 GLY A CA 1
ATOM 778 C C . GLY A 1 103 ? 42.794 -24.334 -14.723 1.00 35.12 103 GLY A C 1
ATOM 779 O O . GLY A 1 103 ? 42.795 -25.258 -13.915 1.00 35.12 103 GLY A O 1
ATOM 780 N N . GLU A 1 104 ? 43.705 -24.223 -15.687 1.00 38.47 104 GLU A N 1
ATOM 781 C CA . GLU A 1 104 ? 44.963 -24.970 -15.713 1.00 38.47 104 GLU A CA 1
ATOM 782 C C . GLU A 1 104 ? 46.136 -23.992 -15.601 1.00 38.47 104 GLU A C 1
ATOM 784 O O . GLU A 1 104 ? 46.399 -23.234 -16.528 1.00 38.47 104 GLU A O 1
ATOM 789 N N . ALA A 1 105 ? 46.820 -23.999 -14.448 1.00 37.78 105 ALA A N 1
ATOM 790 C CA . ALA A 1 105 ? 48.274 -23.814 -14.326 1.00 37.78 105 ALA A CA 1
ATOM 791 C C . ALA A 1 105 ? 48.696 -23.704 -12.848 1.00 37.78 105 ALA A C 1
ATOM 793 O O . ALA A 1 105 ? 48.708 -22.623 -12.257 1.00 37.78 105 ALA A O 1
ATOM 794 N N . ALA A 1 106 ? 49.152 -24.814 -12.262 1.00 38.16 106 ALA A N 1
ATOM 795 C CA . ALA A 1 106 ? 49.938 -24.803 -11.031 1.00 38.16 106 ALA A CA 1
ATOM 796 C C . ALA A 1 106 ? 51.247 -25.590 -11.227 1.00 38.16 106 ALA A C 1
ATOM 798 O O . ALA A 1 106 ? 51.307 -26.789 -11.001 1.00 38.16 106 ALA A O 1
ATOM 799 N N . ARG A 1 107 ? 52.269 -24.839 -11.665 1.00 39.38 107 ARG A N 1
ATOM 800 C CA . ARG A 1 107 ? 53.717 -24.893 -11.354 1.00 39.38 107 ARG A CA 1
ATOM 801 C C . ARG A 1 107 ? 54.496 -26.232 -11.423 1.00 39.38 107 ARG A C 1
ATOM 803 O O . ARG A 1 107 ? 54.130 -27.204 -10.772 1.00 39.38 107 ARG A O 1
ATOM 810 N N . PRO A 1 108 ? 55.683 -26.242 -12.070 1.00 42.62 108 PRO A N 1
ATOM 811 C CA . PRO A 1 108 ? 56.597 -27.380 -12.060 1.00 42.62 108 PRO A CA 1
ATOM 812 C C . PRO A 1 108 ? 57.550 -27.328 -10.854 1.00 42.62 108 PRO A C 1
ATOM 814 O O . PRO A 1 108 ? 58.005 -26.255 -10.459 1.00 42.62 108 PRO A O 1
ATOM 817 N N . GLY A 1 109 ? 57.927 -28.497 -10.328 1.00 36.81 109 GLY A N 1
ATOM 818 C CA . GLY A 1 109 ? 59.138 -28.649 -9.511 1.00 36.81 109 GLY A CA 1
ATOM 819 C C . GLY A 1 109 ? 58.920 -29.262 -8.130 1.00 36.81 109 GLY A C 1
ATOM 820 O O . GLY A 1 109 ? 58.898 -28.557 -7.128 1.00 36.81 109 GLY A O 1
ATOM 821 N N . GLY A 1 110 ? 58.843 -30.591 -8.074 1.00 35.81 110 GLY A N 1
ATOM 822 C CA . GLY A 1 110 ? 58.893 -31.370 -6.837 1.00 35.81 110 GLY A CA 1
ATOM 823 C C . GLY A 1 110 ? 59.572 -32.708 -7.098 1.00 35.81 110 GLY A C 1
ATOM 824 O O . GLY A 1 110 ? 58.946 -33.653 -7.562 1.00 35.81 110 GLY A O 1
ATOM 825 N N . LEU A 1 111 ? 60.881 -32.741 -6.863 1.00 41.62 111 LEU A N 1
ATOM 826 C CA . LEU A 1 111 ? 61.785 -33.869 -7.050 1.00 41.62 111 LEU A CA 1
ATOM 827 C C . LEU A 1 111 ? 61.326 -35.086 -6.226 1.00 41.62 111 LEU A C 1
ATOM 829 O O . LEU A 1 111 ? 61.417 -35.092 -5.000 1.00 41.62 111 LEU A O 1
ATOM 833 N N . GLY A 1 112 ? 60.845 -36.125 -6.908 1.00 36.66 112 GLY A N 1
ATOM 834 C CA . GLY A 1 112 ? 60.561 -37.418 -6.302 1.00 36.66 112 GLY A CA 1
ATOM 835 C C . GLY A 1 112 ? 61.849 -38.198 -6.057 1.00 36.66 112 GLY A C 1
ATOM 836 O O . GLY A 1 112 ? 62.577 -38.510 -6.993 1.00 36.66 112 GLY A O 1
ATOM 837 N N . THR A 1 113 ? 62.101 -38.578 -4.807 1.00 39.53 113 THR A N 1
ATOM 838 C CA . THR A 1 113 ? 62.848 -39.804 -4.510 1.00 39.53 113 THR A CA 1
ATOM 839 C C . THR A 1 113 ? 62.061 -40.586 -3.464 1.00 39.53 113 THR A C 1
ATOM 841 O O . THR A 1 113 ? 62.050 -40.250 -2.286 1.00 39.53 113 THR A O 1
ATOM 844 N N . SER A 1 114 ? 61.348 -41.622 -3.910 1.00 42.34 114 SER A N 1
ATOM 845 C CA . SER A 1 114 ? 60.801 -42.642 -3.020 1.00 42.34 114 SER A CA 1
ATOM 846 C C . SER A 1 114 ? 61.527 -43.949 -3.299 1.00 42.34 114 SER A C 1
ATOM 848 O O . SER A 1 114 ? 61.537 -44.455 -4.421 1.00 42.34 114 SER A O 1
ATOM 850 N N . ARG A 1 115 ? 62.191 -44.445 -2.255 1.00 45.62 115 ARG A N 1
ATOM 851 C CA . ARG A 1 115 ? 62.761 -45.785 -2.172 1.00 45.62 115 ARG A CA 1
ATOM 852 C C . ARG A 1 115 ? 61.626 -46.806 -2.210 1.00 45.62 115 ARG A C 1
ATOM 854 O O . ARG A 1 115 ? 60.751 -46.775 -1.353 1.00 45.62 115 ARG A O 1
ATOM 861 N N . SER A 1 116 ? 61.740 -47.794 -3.085 1.00 43.41 116 SER A N 1
ATOM 862 C CA . SER A 1 116 ? 61.095 -49.095 -2.912 1.00 43.41 116 SER A CA 1
ATOM 863 C C . SER A 1 116 ? 62.176 -50.169 -2.966 1.00 43.41 116 SER A C 1
ATOM 865 O O . SER A 1 116 ? 62.729 -50.461 -4.024 1.00 43.41 116 SER A O 1
ATOM 867 N N . HIS A 1 117 ? 62.512 -50.703 -1.790 1.00 42.09 117 HIS A N 1
ATOM 868 C CA . HIS A 1 117 ? 63.268 -51.942 -1.648 1.00 42.09 117 HIS A CA 1
ATOM 869 C C . HIS A 1 1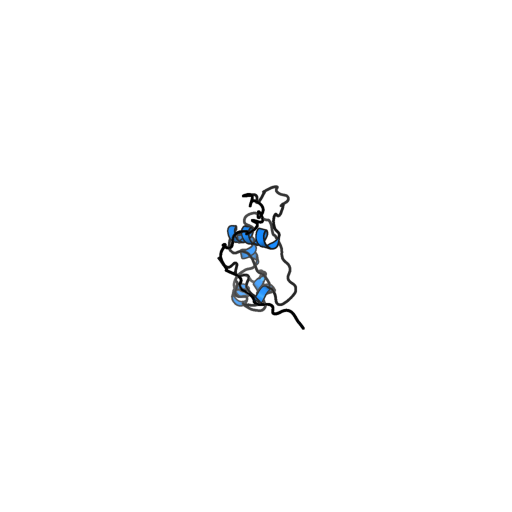17 ? 62.369 -53.087 -2.121 1.00 42.09 117 HIS A C 1
ATOM 871 O O . HIS A 1 117 ? 61.225 -53.209 -1.686 1.00 42.09 117 HIS A O 1
ATOM 877 N N . GLN A 1 118 ? 62.893 -53.884 -3.043 1.00 48.19 118 GLN A N 1
ATOM 878 C CA . GLN A 1 118 ? 62.262 -55.079 -3.576 1.00 48.19 118 GLN A CA 1
ATOM 879 C C . GLN A 1 118 ? 62.471 -56.244 -2.599 1.00 48.19 118 GLN A C 1
ATOM 881 O O . GLN A 1 118 ? 63.508 -56.342 -1.945 1.00 48.19 118 GLN A O 1
ATOM 886 N N . ALA A 1 119 ? 61.458 -57.098 -2.501 1.00 37.75 119 ALA A N 1
ATOM 887 C CA . ALA A 1 119 ? 61.437 -58.300 -1.685 1.00 37.75 119 ALA A CA 1
ATOM 888 C C . ALA A 1 119 ? 62.475 -59.345 -2.130 1.00 37.75 119 ALA A C 1
ATOM 890 O O . ALA A 1 119 ? 62.564 -59.651 -3.322 1.00 37.75 119 ALA A O 1
ATOM 891 N N . ARG A 1 120 ? 63.160 -59.957 -1.157 1.00 44.53 120 ARG A N 1
ATOM 892 C CA . ARG A 1 120 ? 63.414 -61.402 -1.085 1.00 44.53 120 ARG A CA 1
ATOM 893 C C . ARG A 1 120 ? 63.904 -61.808 0.298 1.00 44.53 120 ARG A C 1
ATOM 895 O O . ARG A 1 120 ? 64.695 -61.036 0.878 1.00 44.53 120 ARG A O 1
#

InterPro domains:
  IPR034907 Nucleoside diphosphate kinase-like domain [PF00334] (8-79)
  IPR034907 Nucleoside diphosphate kinase-like domain [SM00562] (1-85)
  IPR036850 Nucleoside diphosphate kinase-like domain superfamily [G3DSA:3.30.70.141] (2-82)
  IPR036850 Nucleoside diphosphate kinase-like domain superfamily [SSF54919] (4-82)

Sequence (120 aa):
MQHHLNPCLCSGPCMLLVLTKEHAVEEWRSMMGPTDPGLAQVTAPGSLRSRFALDILHNALHGSSNQEHAQEKIHFLFGDVITSDGDLTSNGELDPTPTVETGEAARPGGLGTSRSHQAR

Radius of gyration: 28.3 Å; chains: 1; bounding box: 76×71×39 Å

pLDDT: mean 71.19, std 23.04, range [33.12, 95.75]

Foldseek 3Di:
DDPDPDPLQVPDDDDDDDDDDVVVQVVLDVQQADLALVVCCVPPCNHPQVPPAPGSSRSVDDGDPDDVSSLVVCCVPPNFDQDPVRPGPDPDPDDDDPDPDDDDDDDDDDDDDDDDDDDD

Organism: NCBI:txid62062